Protein AF-A0A3M1EEX2-F1 (afdb_monomer_lite)

Secondary structure (DSSP, 8-state):
-EEEEEEEETTEEPPTT--S--TT--EEEEEEETTT---TTPPPTT--GGGSS--

Radius of gyration: 14.48 Å; chains: 1; bounding box: 24×40×26 Å

Structure (mmCIF, N/CA/C/O backbone):
data_AF-A0A3M1EEX2-F1
#
_entry.id   AF-A0A3M1EEX2-F1
#
loop_
_atom_site.group_PDB
_atom_site.id
_atom_site.type_symbol
_atom_site.label_atom_id
_atom_site.label_alt_id
_atom_site.label_comp_id
_atom_site.label_asym_id
_atom_site.label_entity_id
_atom_site.label_seq_id
_atom_site.pdbx_PDB_ins_code
_atom_site.Cartn_x
_atom_site.Cartn_y
_atom_site.Cartn_z
_atom_site.occupancy
_atom_site.B_iso_or_equiv
_atom_site.auth_seq_id
_atom_site.auth_comp_id
_atom_site.auth_asym_id
_atom_site.auth_atom_id
_atom_site.pdbx_PDB_model_num
ATOM 1 N N . PRO A 1 1 ? 13.283 1.443 -12.320 1.00 93.19 1 PRO A N 1
ATOM 2 C CA . PRO A 1 1 ? 12.540 2.685 -11.981 1.00 93.19 1 PRO A CA 1
ATOM 3 C C . PRO A 1 1 ? 11.324 2.364 -11.097 1.00 93.19 1 PRO A C 1
ATOM 5 O O . PRO A 1 1 ? 10.806 1.244 -11.173 1.00 93.19 1 PRO A O 1
ATOM 8 N N . ALA A 1 2 ? 10.895 3.316 -10.260 1.00 96.38 2 ALA A N 1
ATOM 9 C CA . ALA A 1 2 ? 9.633 3.228 -9.526 1.00 96.38 2 ALA A CA 1
ATOM 10 C C . ALA A 1 2 ? 8.462 3.518 -10.476 1.00 96.38 2 ALA A C 1
ATOM 12 O O . ALA A 1 2 ? 8.559 4.397 -11.326 1.00 96.38 2 ALA A O 1
ATOM 13 N N . SER A 1 3 ? 7.405 2.713 -10.396 1.00 97.44 3 SER A N 1
ATOM 14 C CA . SER A 1 3 ? 6.242 2.811 -11.304 1.00 97.44 3 SER A CA 1
ATOM 15 C C . SER A 1 3 ? 4.935 2.326 -10.674 1.00 97.44 3 SER A C 1
ATOM 17 O O . SER A 1 3 ? 3.927 2.212 -11.363 1.00 97.44 3 SER A O 1
ATOM 19 N N . ARG A 1 4 ? 4.958 1.972 -9.385 1.00 97.50 4 ARG A N 1
ATOM 20 C CA . ARG A 1 4 ? 3.816 1.459 -8.627 1.00 97.50 4 ARG A CA 1
ATOM 21 C C . ARG A 1 4 ? 3.716 2.229 -7.318 1.00 97.50 4 ARG A C 1
ATOM 23 O O . ARG A 1 4 ? 4.747 2.615 -6.771 1.00 97.50 4 ARG A O 1
ATOM 30 N N . THR A 1 5 ? 2.502 2.398 -6.821 1.00 98.00 5 THR A N 1
ATOM 31 C CA . THR A 1 5 ? 2.252 2.940 -5.485 1.00 98.00 5 THR A CA 1
ATOM 32 C C . THR A 1 5 ? 2.048 1.773 -4.527 1.00 98.00 5 THR A C 1
ATOM 34 O O . THR A 1 5 ? 1.187 0.931 -4.766 1.00 98.00 5 THR A O 1
ATOM 37 N N . GLN A 1 6 ? 2.845 1.702 -3.466 1.00 98.44 6 GLN A N 1
ATOM 38 C CA . GLN A 1 6 ? 2.658 0.762 -2.365 1.00 98.44 6 GLN A CA 1
ATOM 39 C C . GLN A 1 6 ? 1.809 1.440 -1.293 1.00 98.44 6 GLN A C 1
ATOM 41 O O . GLN A 1 6 ? 2.181 2.511 -0.820 1.00 98.44 6 GLN A O 1
ATOM 46 N N . ARG A 1 7 ? 0.694 0.812 -0.912 1.00 98.06 7 ARG A N 1
ATOM 47 C CA . ARG A 1 7 ? -0.063 1.166 0.292 1.00 98.06 7 ARG A CA 1
ATOM 48 C C . ARG A 1 7 ? 0.490 0.361 1.463 1.00 98.06 7 ARG A C 1
ATOM 50 O O . ARG A 1 7 ? 0.643 -0.861 1.337 1.00 98.06 7 ARG A O 1
ATOM 57 N N . LEU A 1 8 ? 0.784 1.043 2.561 1.00 97.88 8 LEU A N 1
ATOM 58 C CA . LEU A 1 8 ? 1.110 0.429 3.842 1.00 97.88 8 LEU A CA 1
ATOM 59 C C . LEU A 1 8 ? 0.026 0.803 4.850 1.00 97.88 8 LEU A C 1
ATOM 61 O O . LEU A 1 8 ? -0.418 1.948 4.860 1.00 97.88 8 LEU A O 1
ATOM 65 N N . VAL A 1 9 ? -0.382 -0.146 5.684 1.00 96.69 9 VAL A N 1
ATOM 66 C CA . VAL A 1 9 ? -1.309 0.059 6.802 1.00 96.69 9 VAL A CA 1
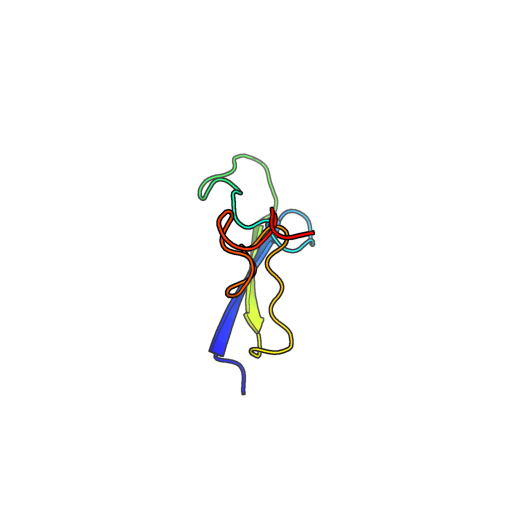ATOM 67 C C . VAL A 1 9 ? -0.606 -0.446 8.054 1.00 96.69 9 VAL A C 1
ATOM 69 O O . VAL A 1 9 ? -0.185 -1.600 8.096 1.00 96.69 9 VAL A O 1
ATOM 72 N N . ASN A 1 10 ? -0.433 0.422 9.051 1.00 95.31 10 ASN A N 1
ATOM 73 C CA . ASN A 1 10 ? 0.350 0.144 10.261 1.00 95.31 10 ASN A CA 1
ATOM 74 C C . ASN A 1 10 ? 1.783 -0.340 9.950 1.00 95.31 10 ASN A C 1
ATOM 76 O O . ASN A 1 10 ? 2.321 -1.213 10.624 1.00 95.31 10 ASN A O 1
ATOM 80 N N . GLY A 1 11 ? 2.387 0.218 8.896 1.00 96.38 11 GLY A N 1
ATOM 81 C CA . GLY A 1 11 ? 3.746 -0.109 8.449 1.00 96.38 11 GLY A CA 1
ATOM 82 C C . GLY A 1 11 ? 3.864 -1.329 7.528 1.00 96.38 11 GLY A C 1
ATOM 83 O O . GLY A 1 11 ? 4.919 -1.511 6.925 1.00 96.38 11 GLY A O 1
ATOM 84 N N . GLU A 1 12 ? 2.797 -2.109 7.346 1.00 97.31 12 GLU A N 1
ATOM 85 C CA . GLU A 1 12 ? 2.823 -3.357 6.574 1.00 97.31 12 GLU A CA 1
ATOM 86 C C . GLU A 1 12 ? 2.121 -3.223 5.213 1.00 97.31 12 GLU A C 1
ATOM 88 O O . GLU A 1 12 ? 1.143 -2.477 5.100 1.00 97.31 12 GLU A O 1
ATOM 93 N N . PRO A 1 13 ? 2.559 -3.945 4.161 1.00 98.06 13 PRO A N 1
ATOM 94 C CA . PRO A 1 13 ? 1.866 -3.980 2.875 1.00 98.06 13 PRO A CA 1
ATOM 95 C C . PRO A 1 13 ? 0.391 -4.367 3.013 1.00 98.06 13 PRO A C 1
ATOM 97 O O . PRO A 1 13 ? 0.062 -5.444 3.507 1.00 98.06 13 PRO A O 1
ATOM 100 N N . ALA A 1 14 ? -0.504 -3.509 2.517 1.00 97.75 14 ALA A N 1
ATOM 101 C CA . ALA A 1 14 ? -1.933 -3.806 2.529 1.00 97.75 14 ALA A CA 1
ATOM 102 C C . ALA A 1 14 ? -2.253 -5.034 1.643 1.00 97.75 14 ALA A C 1
ATOM 104 O O . ALA A 1 14 ? -1.762 -5.095 0.507 1.00 97.75 14 ALA A O 1
ATOM 105 N N . PRO A 1 15 ? -3.073 -5.995 2.116 1.00 96.69 15 PRO A N 1
ATOM 106 C CA . PRO A 1 15 ? -3.496 -7.136 1.310 1.00 96.69 15 PRO A CA 1
ATOM 107 C C . PRO A 1 15 ? -4.425 -6.715 0.161 1.00 96.69 15 PRO A C 1
ATOM 109 O O . PRO A 1 15 ? -5.010 -5.631 0.173 1.00 96.69 15 PRO A O 1
ATOM 112 N N . TYR A 1 16 ? -4.541 -7.578 -0.850 1.00 96.62 16 TYR A N 1
ATOM 113 C CA . TYR A 1 16 ? -5.277 -7.319 -2.093 1.00 96.62 16 TYR A CA 1
ATOM 114 C C . TYR A 1 16 ? -6.756 -6.979 -1.872 1.00 96.62 16 TYR A C 1
ATOM 116 O O . TYR A 1 16 ? -7.310 -6.130 -2.565 1.00 96.62 16 TYR A O 1
ATOM 124 N N . ASP A 1 17 ? -7.379 -7.644 -0.907 1.00 95.56 17 ASP A N 1
ATOM 125 C CA . ASP A 1 17 ? -8.790 -7.536 -0.547 1.00 95.56 17 ASP A CA 1
ATOM 126 C C . ASP A 1 17 ? -9.050 -6.539 0.592 1.00 95.56 17 ASP A C 1
ATOM 128 O O . ASP A 1 17 ? -10.186 -6.405 1.053 1.00 95.56 17 ASP A O 1
ATOM 132 N N . ALA A 1 18 ? -8.019 -5.810 1.040 1.00 94.31 18 ALA A N 1
ATOM 133 C CA . ALA A 1 18 ? -8.180 -4.793 2.065 1.00 94.31 18 ALA A CA 1
ATOM 134 C C . ALA A 1 18 ? -9.216 -3.742 1.631 1.00 94.31 18 ALA A C 1
ATOM 136 O O . ALA A 1 18 ? -9.192 -3.283 0.482 1.00 94.31 18 ALA A O 1
ATOM 137 N N . PRO A 1 19 ? -10.075 -3.267 2.550 1.00 94.50 19 PRO A N 1
ATOM 138 C CA . PRO A 1 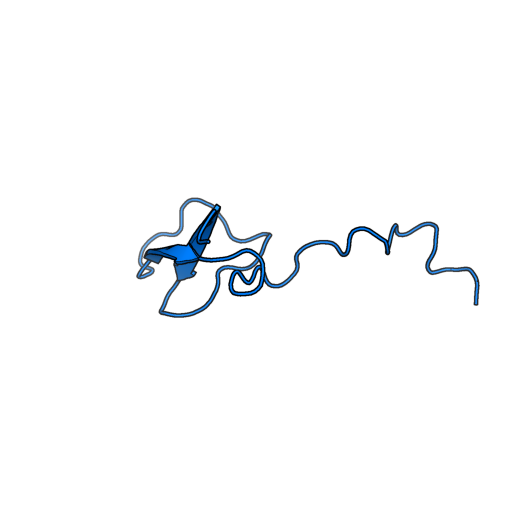19 ? -10.972 -2.169 2.240 1.00 94.50 19 PRO A CA 1
ATOM 139 C C . PRO A 1 19 ? -10.163 -0.919 1.874 1.00 94.50 19 PRO A C 1
ATOM 141 O O . PRO A 1 19 ? -9.111 -0.626 2.460 1.00 94.50 19 PRO A O 1
ATOM 144 N N . VAL A 1 20 ? -10.676 -0.163 0.902 1.00 92.81 20 VAL A N 1
ATOM 145 C CA . VAL A 1 20 ? -10.063 1.101 0.464 1.00 92.81 20 VAL A CA 1
ATOM 146 C C . VAL A 1 20 ? -10.091 2.124 1.596 1.00 92.81 20 VAL A C 1
ATOM 148 O O . VAL A 1 20 ? -9.098 2.798 1.838 1.00 92.81 20 VAL A O 1
ATOM 151 N N . ILE A 1 21 ? -11.209 2.203 2.320 1.00 92.31 21 ILE A N 1
ATOM 152 C CA . ILE A 1 21 ? -11.371 3.087 3.473 1.00 92.31 21 ILE A CA 1
ATOM 153 C C . ILE A 1 21 ? -11.271 2.241 4.738 1.00 92.31 21 ILE A C 1
ATOM 155 O O . ILE A 1 21 ? -12.084 1.341 4.946 1.00 92.31 21 ILE A O 1
ATOM 159 N N . LEU A 1 22 ? -10.296 2.552 5.591 1.00 89.94 22 LEU A N 1
ATOM 160 C CA . LEU A 1 22 ? -10.130 1.934 6.903 1.00 89.94 22 LEU A CA 1
ATOM 161 C C . LEU A 1 22 ? -10.029 3.036 7.961 1.00 89.94 22 LEU A C 1
ATOM 163 O O . LEU A 1 22 ? -9.176 3.913 7.871 1.00 89.94 22 LEU A O 1
ATOM 167 N N . VAL A 1 23 ? -10.926 3.020 8.946 1.00 93.50 23 VAL A N 1
ATOM 168 C CA . VAL A 1 23 ? -10.987 4.057 9.986 1.00 93.50 23 VAL A CA 1
ATOM 169 C C . VAL A 1 23 ? -10.030 3.707 11.123 1.00 93.50 23 VAL A C 1
ATOM 171 O O . VAL A 1 23 ? -10.055 2.585 11.622 1.00 93.50 23 VAL A O 1
ATOM 174 N N . GLY A 1 24 ? -9.225 4.679 11.559 1.00 91.19 24 GLY A N 1
ATOM 175 C CA . GLY A 1 24 ? -8.355 4.542 12.733 1.00 91.19 24 GLY A CA 1
ATOM 176 C C . GLY A 1 24 ? -7.071 3.741 12.508 1.00 91.19 24 GLY A C 1
ATOM 177 O O . GLY A 1 24 ? -6.441 3.352 13.484 1.00 91.19 24 GLY A O 1
ATOM 178 N N . ALA A 1 25 ? -6.691 3.485 11.254 1.00 89.38 25 ALA A N 1
ATOM 179 C CA . ALA A 1 25 ? -5.413 2.872 10.913 1.00 89.38 25 ALA A CA 1
ATOM 180 C C . ALA A 1 25 ? -4.445 3.908 10.330 1.00 89.38 25 ALA A C 1
ATOM 182 O O . ALA A 1 25 ? -4.865 4.816 9.608 1.00 89.38 25 ALA A O 1
ATOM 183 N N . ASP A 1 26 ? -3.154 3.728 10.598 1.00 92.38 26 ASP A N 1
ATOM 184 C CA . ASP A 1 26 ? -2.110 4.595 10.062 1.00 92.38 26 ASP A CA 1
ATOM 185 C C . ASP A 1 26 ? -1.738 4.117 8.656 1.00 92.38 26 ASP A C 1
ATOM 187 O O . ASP A 1 26 ? -0.971 3.161 8.496 1.00 92.38 26 ASP A O 1
ATOM 191 N N . GLU A 1 27 ? -2.304 4.747 7.622 1.00 94.25 27 GLU A N 1
ATOM 192 C CA . GLU A 1 27 ? -1.956 4.435 6.235 1.00 94.25 27 GLU A CA 1
ATOM 193 C C . GLU A 1 27 ? -0.979 5.429 5.612 1.00 94.25 27 GLU A C 1
ATOM 195 O O . GLU A 1 27 ? -1.049 6.641 5.821 1.00 94.25 27 GLU A O 1
ATOM 200 N N . VAL A 1 28 ? -0.070 4.899 4.796 1.00 96.50 28 VAL A N 1
ATOM 201 C CA . VAL A 1 28 ? 0.866 5.690 3.995 1.00 96.50 28 VAL A CA 1
ATOM 202 C C . VAL A 1 28 ? 0.982 5.120 2.585 1.00 96.50 28 VAL A C 1
ATOM 204 O O . VAL A 1 28 ? 0.764 3.929 2.348 1.00 96.50 28 VAL A O 1
ATOM 207 N N . TYR A 1 29 ? 1.360 5.983 1.642 1.00 96.75 29 TYR A N 1
ATOM 208 C CA . TYR A 1 29 ? 1.584 5.624 0.244 1.00 96.75 29 TYR A CA 1
ATOM 209 C C . TYR A 1 29 ? 3.002 5.994 -0.180 1.00 96.75 29 TYR A C 1
ATOM 211 O O . TYR A 1 29 ? 3.462 7.107 0.069 1.00 96.75 29 TYR A O 1
ATOM 219 N N . GLU A 1 30 ? 3.684 5.084 -0.870 1.00 98.19 30 GLU A N 1
ATOM 220 C CA . GLU A 1 30 ? 5.065 5.292 -1.317 1.00 98.19 30 GLU A CA 1
ATOM 221 C C . GLU A 1 30 ? 5.311 4.762 -2.738 1.00 98.19 30 GLU A C 1
ATOM 223 O O . GLU A 1 30 ? 4.668 3.821 -3.210 1.00 98.19 30 GLU A O 1
ATOM 228 N N . ALA A 1 31 ? 6.275 5.357 -3.443 1.00 98.25 31 ALA A N 1
ATOM 229 C CA . ALA A 1 31 ? 6.640 4.934 -4.791 1.00 98.25 31 ALA A CA 1
ATOM 230 C C . ALA A 1 31 ? 7.581 3.717 -4.757 1.00 98.25 31 ALA A C 1
ATOM 232 O O . ALA A 1 31 ? 8.673 3.765 -4.190 1.00 98.25 31 ALA A O 1
ATOM 233 N N . ARG A 1 32 ? 7.204 2.627 -5.436 1.00 98.12 32 ARG A N 1
ATOM 234 C CA . ARG A 1 32 ? 7.985 1.384 -5.513 1.00 98.12 32 ARG A CA 1
ATOM 235 C C . ARG A 1 32 ? 8.214 0.908 -6.945 1.00 98.12 32 ARG A C 1
ATOM 237 O O . ARG A 1 32 ? 7.472 1.182 -7.894 1.00 98.12 32 ARG A O 1
ATOM 244 N N . CYS A 1 33 ? 9.314 0.178 -7.111 1.00 98.00 33 CYS A N 1
ATOM 245 C CA . CYS A 1 33 ? 9.624 -0.553 -8.333 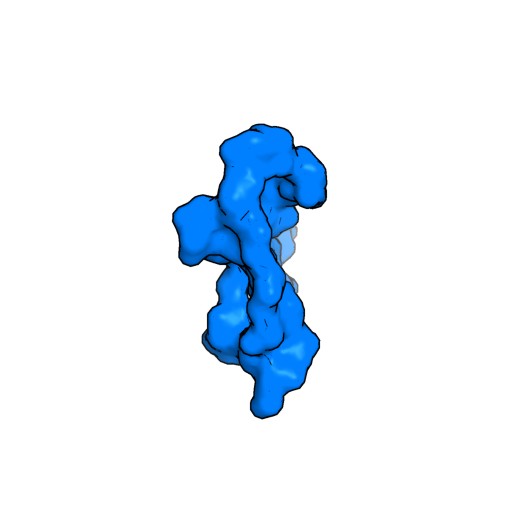1.00 98.00 33 CYS A CA 1
ATOM 246 C C . CYS A 1 33 ? 8.747 -1.812 -8.458 1.00 98.00 33 CYS A C 1
ATOM 248 O O . CYS A 1 33 ? 8.237 -2.307 -7.458 1.00 98.00 33 CYS A O 1
ATOM 250 N N . ARG A 1 34 ? 8.630 -2.398 -9.660 1.00 96.06 34 ARG A N 1
ATOM 251 C CA . ARG A 1 34 ? 7.848 -3.639 -9.866 1.00 96.06 34 ARG A CA 1
ATOM 252 C C . ARG A 1 34 ? 8.319 -4.818 -9.003 1.00 96.06 34 ARG A C 1
ATOM 254 O O . ARG A 1 34 ? 7.498 -5.618 -8.599 1.00 96.06 34 ARG A O 1
ATOM 261 N N . ARG A 1 35 ? 9.626 -4.911 -8.732 1.00 96.25 35 ARG A N 1
ATOM 262 C CA . ARG A 1 35 ? 10.232 -5.963 -7.890 1.00 96.25 35 ARG A CA 1
ATOM 263 C C . ARG A 1 35 ? 10.083 -5.706 -6.386 1.00 96.25 35 ARG A C 1
ATOM 265 O O . ARG A 1 35 ? 10.320 -6.601 -5.595 1.00 96.25 35 ARG A O 1
ATOM 272 N N . CYS A 1 36 ? 9.774 -4.468 -6.014 1.00 97.25 36 CYS A N 1
ATOM 273 C CA . CYS A 1 36 ? 9.757 -3.987 -4.638 1.00 97.25 36 CYS A CA 1
ATOM 274 C C . CYS A 1 36 ? 8.328 -3.936 -4.079 1.00 97.25 36 CYS A C 1
ATOM 276 O O . CYS A 1 36 ? 8.134 -3.997 -2.874 1.00 97.25 36 CYS A O 1
ATOM 278 N N . HIS A 1 37 ? 7.348 -3.746 -4.965 1.00 97.75 37 HIS A N 1
ATOM 279 C CA . HIS A 1 37 ? 5.938 -3.656 -4.626 1.00 97.75 37 HIS A CA 1
ATOM 280 C C . HIS A 1 37 ? 5.395 -5.027 -4.217 1.00 97.75 37 HIS A C 1
ATOM 282 O O . HIS A 1 37 ? 5.563 -6.002 -4.950 1.00 97.75 37 HIS A O 1
ATOM 288 N N . GLN A 1 38 ? 4.735 -5.076 -3.065 1.00 97.56 38 GLN A N 1
ATOM 289 C CA . GLN A 1 38 ? 4.131 -6.267 -2.488 1.00 97.56 38 GLN A CA 1
ATOM 290 C C . GLN A 1 38 ? 2.627 -6.059 -2.321 1.00 97.56 38 GLN A C 1
ATOM 292 O O . GLN A 1 38 ? 2.181 -5.005 -1.866 1.00 97.56 38 GLN A O 1
ATOM 297 N N . VAL A 1 39 ? 1.856 -7.081 -2.689 1.00 97.06 39 VAL A N 1
ATOM 298 C CA . VAL A 1 39 ? 0.400 -7.125 -2.518 1.00 97.06 39 VAL A CA 1
ATOM 299 C C . VAL A 1 39 ? 0.032 -8.527 -2.020 1.00 97.06 39 VAL A C 1
ATOM 301 O O . VAL A 1 39 ? -0.166 -9.432 -2.836 1.00 97.06 39 VAL A O 1
ATOM 304 N N . PRO A 1 40 ? 0.028 -8.757 -0.695 1.00 96.62 40 PRO A N 1
ATOM 305 C CA . PRO A 1 40 ? -0.342 -10.048 -0.120 1.00 96.62 40 PRO A CA 1
ATOM 306 C C . PRO A 1 40 ? -1.737 -10.490 -0.580 1.00 96.62 40 PRO A C 1
ATOM 308 O O . PRO A 1 40 ? -2.644 -9.671 -0.686 1.00 96.62 40 PRO A O 1
ATOM 311 N N . GLY A 1 41 ? -1.911 -11.777 -0.885 1.00 94.38 41 GLY A N 1
ATOM 312 C CA . GLY A 1 41 ? -3.197 -12.317 -1.349 1.00 94.38 41 GLY A CA 1
ATOM 313 C C . GLY A 1 41 ? -3.580 -11.952 -2.790 1.00 94.38 41 GLY A C 1
ATOM 314 O O . GLY A 1 41 ? -4.666 -12.318 -3.232 1.00 94.38 41 GLY A O 1
ATOM 315 N N . ALA A 1 42 ? -2.713 -11.265 -3.547 1.00 92.44 42 ALA A N 1
ATOM 316 C CA . ALA A 1 42 ? -2.977 -11.012 -4.959 1.00 92.44 42 ALA A CA 1
ATOM 317 C C . ALA A 1 42 ? -3.079 -12.337 -5.743 1.00 92.44 42 ALA A C 1
ATOM 319 O O . ALA A 1 42 ? -2.242 -13.227 -5.549 1.00 92.44 42 ALA A O 1
ATOM 320 N N . PRO A 1 43 ? -4.062 -12.475 -6.652 1.00 87.44 43 PRO A N 1
ATOM 321 C CA . PRO A 1 43 ? -4.216 -13.684 -7.448 1.00 87.44 43 PRO A CA 1
ATOM 322 C C . PRO A 1 43 ? -2.961 -13.920 -8.288 1.00 87.44 43 PRO A C 1
ATOM 324 O O . PRO A 1 43 ? -2.472 -13.018 -8.977 1.00 87.44 43 PRO A O 1
ATOM 327 N N . GLN A 1 44 ? -2.431 -15.144 -8.246 1.00 79.38 44 GLN A N 1
ATOM 328 C CA . GLN A 1 44 ? -1.328 -15.493 -9.126 1.00 79.38 44 GLN A CA 1
ATOM 329 C C . GLN A 1 44 ? -1.854 -15.583 -10.561 1.00 79.38 44 GLN A C 1
ATOM 331 O O . GLN A 1 44 ? -2.786 -16.343 -10.820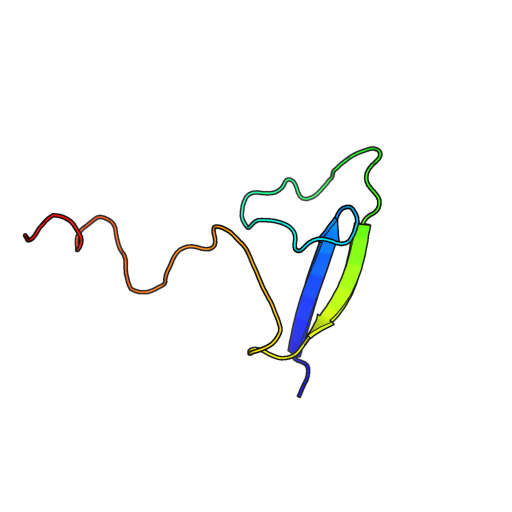 1.00 79.38 44 GLN A O 1
ATOM 336 N N . PRO A 1 45 ? -1.245 -14.872 -11.524 1.00 71.88 45 PRO A N 1
ATOM 337 C CA . PRO A 1 45 ? -1.784 -14.751 -12.878 1.00 71.88 45 PRO A CA 1
ATOM 338 C C . PRO A 1 45 ? -1.839 -16.071 -13.668 1.00 71.88 45 PRO A C 1
ATOM 340 O O . PRO A 1 45 ? -2.380 -16.089 -14.767 1.00 71.88 45 PRO A O 1
ATOM 343 N N . HIS A 1 46 ? -1.282 -17.165 -13.142 1.00 66.88 46 HIS A N 1
ATOM 344 C CA . HIS A 1 46 ? -1.246 -18.478 -13.793 1.00 66.88 46 HIS A CA 1
ATOM 345 C C . HIS A 1 46 ? -1.968 -19.590 -13.016 1.00 66.88 46 HIS A C 1
ATOM 347 O O . HIS A 1 46 ? -2.044 -20.712 -13.512 1.00 66.88 46 HIS A O 1
ATOM 353 N N . LEU A 1 47 ? -2.522 -19.289 -11.839 1.00 62.03 47 LEU A N 1
ATOM 354 C CA . LEU A 1 47 ? -3.343 -20.218 -11.065 1.00 62.03 47 LEU A CA 1
ATOM 355 C C . LEU A 1 47 ? -4.807 -19.812 -11.242 1.00 62.03 47 LEU A C 1
ATOM 357 O O . LEU A 1 47 ? -5.427 -19.231 -10.356 1.00 62.03 47 LEU A O 1
ATOM 361 N N . SER A 1 48 ? -5.351 -20.052 -12.435 1.00 58.47 48 SER A N 1
ATOM 362 C CA . SER A 1 48 ? -6.805 -20.087 -12.594 1.00 58.47 48 SER A CA 1
ATOM 363 C C . SER A 1 48 ? -7.333 -21.327 -11.862 1.00 58.47 48 SER A C 1
ATOM 365 O O . SER A 1 48 ? -6.704 -22.379 -12.005 1.00 58.47 48 SER A O 1
ATOM 367 N N . PRO A 1 49 ? -8.477 -21.256 -11.155 1.00 63.38 49 PRO A N 1
ATOM 368 C CA . PRO A 1 49 ? -9.045 -22.408 -10.447 1.00 63.38 49 PRO A CA 1
ATOM 369 C C . PRO A 1 49 ? -9.218 -23.633 -11.361 1.00 63.38 49 PRO A C 1
ATOM 371 O O . PRO A 1 49 ? -9.036 -24.757 -10.921 1.00 63.38 49 PRO A O 1
ATOM 374 N N . GLU A 1 50 ? -9.408 -23.426 -12.666 1.00 61.78 50 GLU A N 1
ATOM 375 C CA . GLU A 1 50 ? -9.540 -24.510 -13.650 1.00 61.78 50 GLU A CA 1
ATOM 376 C C . GLU A 1 50 ? -8.239 -25.267 -13.986 1.00 61.78 50 GLU A C 1
ATOM 378 O O . GLU A 1 50 ? -8.267 -26.209 -14.773 1.00 61.78 50 GLU A O 1
ATOM 383 N N . LYS A 1 51 ? -7.080 -24.867 -13.443 1.00 57.62 51 LYS A N 1
ATOM 384 C CA . LYS A 1 51 ? -5.783 -25.522 -13.715 1.00 57.62 51 LYS A CA 1
ATOM 385 C C . LYS A 1 51 ? -5.153 -26.206 -12.501 1.00 57.62 51 LYS A C 1
ATOM 387 O O . LYS A 1 51 ? -4.051 -26.732 -12.629 1.00 57.62 51 LYS A O 1
ATOM 392 N N . SER A 1 52 ? -5.834 -26.219 -11.354 1.00 55.91 52 SER A N 1
ATOM 393 C CA . SER A 1 52 ? -5.325 -26.832 -10.118 1.00 55.91 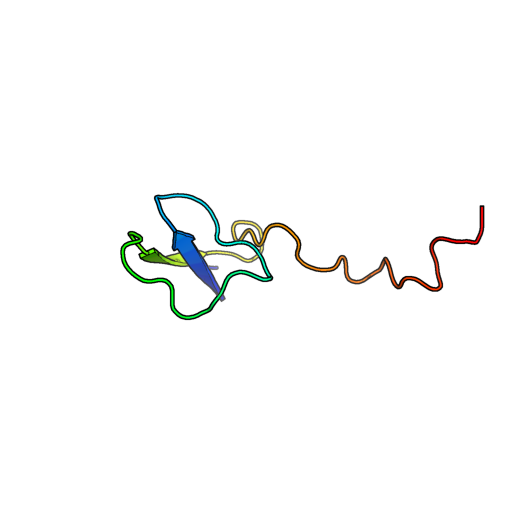52 SER A CA 1
ATOM 394 C C . SER A 1 52 ? -5.861 -28.241 -9.835 1.00 55.91 52 SER A C 1
ATOM 396 O O . SER A 1 52 ? -5.248 -28.937 -9.036 1.00 55.91 52 SER A O 1
ATOM 398 N N . ASP A 1 53 ? -6.915 -28.689 -10.527 1.00 60.47 53 ASP A N 1
ATOM 399 C CA . ASP A 1 53 ? -7.549 -30.007 -10.311 1.00 60.47 53 ASP A CA 1
ATOM 400 C C . ASP A 1 53 ? -7.046 -31.115 -11.259 1.00 60.47 53 ASP A C 1
ATOM 402 O O . ASP A 1 53 ? -7.624 -32.197 -11.329 1.00 60.47 53 ASP A O 1
ATOM 406 N N . VAL A 1 54 ? -5.963 -30.867 -12.003 1.00 60.94 54 VAL A N 1
ATOM 407 C CA . VAL A 1 54 ? -5.283 -31.902 -12.800 1.00 60.94 54 VAL A CA 1
ATOM 408 C C . VAL A 1 54 ? -4.019 -32.345 -12.060 1.00 60.94 54 VAL A C 1
ATOM 410 O O . VAL A 1 54 ? -2.902 -32.005 -12.456 1.00 60.94 54 VAL A O 1
ATOM 413 N N . LEU A 1 55 ? -4.212 -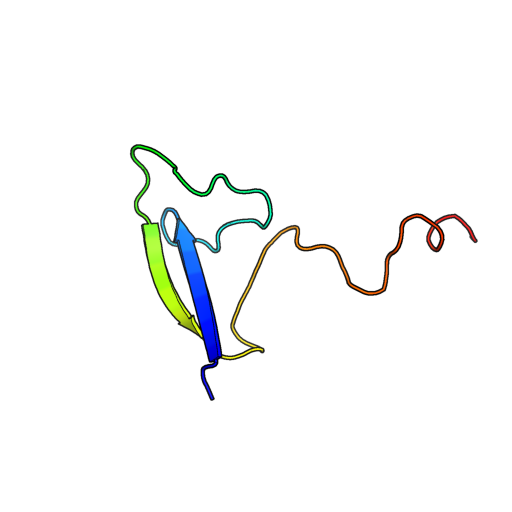33.075 -10.960 1.00 54.09 55 LEU A N 1
ATOM 414 C CA . LEU A 1 55 ? -3.209 -33.937 -10.326 1.00 54.09 55 LEU A CA 1
ATOM 415 C C . LEU A 1 55 ? -3.813 -35.321 -10.088 1.00 54.09 55 LEU A C 1
ATOM 417 O O . LEU A 1 55 ? -4.954 -35.380 -9.582 1.00 54.09 55 LEU A O 1
#

Foldseek 3Di:
DFDDKFKDWQNHTEAPPDDPDDPPIDIDIDTGDPVGHDHHPPDDPPPDVVPPPPD

pLDDT: mean 88.42, std 14.13, range [54.09, 98.44]

Sequence (55 aa):
PASRTQRLVNGEPAPYDAPVILVGADEVYEARCRRCHQVPGAPQPHLSPEKSDVL